Protein AF-A0A379FDQ6-F1 (afdb_monomer_lite)

Radius of gyration: 18.46 Å; chains: 1; bounding box: 35×58×44 Å

Organism: Proteus vulgaris (NCBI:txid585)

Sequence (95 aa):
MDIGSFEVHPDKTYIGRIQHGFDGLGVYFDRTGITGLSERAIKRHRERCLRLYEQACCDGLPEAEINERVQAYRARWKNMYGDCWILNNNVSVRS

Secondary structure (DSSP, 8-state):
---------TTT-----GGG-EEETTEEEETTEEEEE-HHHHHHHHHHHHHHHHHHHHTT--HHHHHHHHHHHHHHHHHHHHHHHHHHHHGGG--

Foldseek 3Di:
DPPDDDDDDPVVDDDDDQQVWDADPQFITHPVGTQAGDPVNVVVLVVVLVVLLVVCVVVVHDPVVSVVSSVVSVVVVCVVRPCRVVSVVPVVPDD

Structure (mmCIF, N/CA/C/O backbone):
data_AF-A0A379FDQ6-F1
#
_entry.id   AF-A0A379FDQ6-F1
#
loop_
_atom_site.group_PDB
_atom_site.id
_atom_site.type_symbol
_atom_site.label_atom_id
_atom_site.label_alt_id
_atom_site.label_comp_id
_atom_site.label_asym_id
_atom_site.label_entity_id
_atom_site.label_seq_id
_atom_site.pdbx_PDB_ins_code
_atom_site.Cartn_x
_atom_site.Cartn_y
_atom_site.Cartn_z
_atom_site.occupancy
_atom_site.B_iso_or_equiv
_atom_site.auth_seq_id
_atom_site.auth_comp_id
_atom_site.auth_asym_id
_atom_site.auth_atom_id
_atom_site.pdbx_PDB_model_num
ATOM 1 N N . MET A 1 1 ? 11.175 -39.070 -21.322 1.00 47.81 1 MET A N 1
ATOM 2 C CA . MET A 1 1 ? 11.137 -37.998 -20.309 1.00 47.81 1 MET A CA 1
ATOM 3 C C . MET A 1 1 ? 10.368 -36.853 -20.925 1.00 47.81 1 MET A C 1
ATOM 5 O O . MET A 1 1 ? 10.864 -36.266 -21.875 1.00 47.81 1 MET A O 1
ATOM 9 N N . ASP A 1 2 ? 9.138 -36.641 -20.468 1.00 62.62 2 ASP A N 1
ATOM 10 C CA . ASP A 1 2 ? 8.299 -35.516 -20.881 1.00 62.62 2 ASP A CA 1
ATOM 11 C C . ASP A 1 2 ? 8.733 -34.287 -20.071 1.00 62.62 2 ASP A C 1
ATOM 13 O O . ASP A 1 2 ? 8.591 -34.252 -18.846 1.00 62.62 2 ASP A O 1
ATOM 17 N N . ILE A 1 3 ? 9.400 -33.342 -20.732 1.00 64.44 3 ILE A N 1
ATOM 18 C CA . ILE A 1 3 ? 9.820 -32.071 -20.137 1.00 64.44 3 ILE A CA 1
ATOM 19 C C . ILE A 1 3 ? 8.582 -31.181 -20.192 1.00 64.44 3 ILE A C 1
ATOM 21 O O . ILE A 1 3 ? 8.295 -30.587 -21.223 1.00 64.44 3 ILE A O 1
ATOM 25 N N . GLY A 1 4 ? 7.836 -31.201 -19.086 1.00 58.88 4 GLY A N 1
ATOM 26 C CA . GLY A 1 4 ? 6.511 -30.620 -18.876 1.00 58.88 4 GLY A CA 1
ATOM 27 C C . GLY A 1 4 ? 6.087 -29.481 -19.806 1.00 58.88 4 GLY A C 1
ATOM 28 O O . GLY A 1 4 ? 6.789 -28.484 -19.975 1.00 58.88 4 GLY A O 1
ATOM 29 N N . SER A 1 5 ? 4.869 -29.627 -20.326 1.00 66.94 5 SER A N 1
ATOM 30 C CA . SER A 1 5 ? 4.110 -28.681 -21.144 1.00 66.94 5 SER A CA 1
ATOM 31 C C . SER A 1 5 ? 3.808 -27.361 -20.413 1.00 66.94 5 SER A C 1
ATOM 33 O O . SER A 1 5 ? 2.669 -27.078 -20.036 1.00 66.94 5 SER A O 1
ATOM 35 N N . PHE A 1 6 ? 4.831 -26.546 -20.172 1.00 76.75 6 PHE A N 1
ATOM 36 C CA . PHE A 1 6 ? 4.662 -25.161 -19.751 1.00 76.75 6 PHE A CA 1
ATOM 37 C C . PHE A 1 6 ? 4.522 -24.293 -20.995 1.00 76.75 6 PHE A C 1
ATOM 39 O O . PHE A 1 6 ? 5.499 -24.006 -21.685 1.00 76.75 6 PHE A O 1
ATOM 46 N N . GLU A 1 7 ? 3.295 -23.871 -21.279 1.00 74.06 7 GLU A N 1
ATOM 47 C CA . GLU A 1 7 ? 3.023 -22.921 -22.350 1.00 74.06 7 GLU A CA 1
ATOM 48 C C . GLU A 1 7 ? 3.065 -21.484 -21.830 1.00 74.06 7 GLU A C 1
ATOM 50 O O . GLU A 1 7 ? 2.573 -21.146 -20.749 1.00 74.06 7 GLU A O 1
ATOM 55 N N . VAL A 1 8 ? 3.680 -20.621 -22.630 1.00 78.25 8 VAL A N 1
ATOM 56 C CA . VAL A 1 8 ? 3.751 -19.188 -22.377 1.00 78.25 8 VAL A CA 1
ATOM 57 C C . VAL A 1 8 ? 2.363 -18.590 -22.596 1.00 78.25 8 VAL A C 1
ATOM 59 O O . VAL A 1 8 ? 1.838 -18.629 -23.705 1.00 78.25 8 VAL A O 1
ATOM 62 N N . HIS A 1 9 ? 1.767 -18.007 -21.554 1.00 75.75 9 HIS A N 1
ATOM 63 C CA . HIS A 1 9 ? 0.468 -17.350 -21.687 1.00 75.75 9 HIS A CA 1
ATOM 64 C C . HIS A 1 9 ? 0.627 -16.039 -22.482 1.00 75.75 9 HIS A C 1
ATOM 66 O O . HIS A 1 9 ? 1.258 -15.109 -21.966 1.00 75.75 9 HIS A O 1
ATOM 72 N N . PRO A 1 10 ? 0.026 -15.910 -23.680 1.00 75.12 10 PRO A N 1
ATOM 73 C CA . PRO A 1 10 ? 0.298 -14.801 -24.600 1.00 75.12 10 PRO A CA 1
ATOM 74 C C . PRO A 1 10 ? -0.006 -13.428 -23.983 1.00 75.12 10 PRO A C 1
ATOM 76 O O . PRO A 1 10 ? 0.770 -12.496 -24.155 1.00 75.12 10 PRO A O 1
ATOM 79 N N . ASP A 1 11 ? -1.049 -13.322 -23.156 1.00 74.19 11 ASP A N 1
ATOM 80 C CA . ASP A 1 11 ? -1.408 -12.040 -22.522 1.00 74.19 11 ASP A CA 1
ATOM 81 C C . ASP A 1 11 ? -0.511 -11.639 -21.338 1.00 74.19 11 ASP A C 1
ATOM 83 O O . ASP A 1 11 ? -0.551 -10.498 -20.878 1.00 74.19 11 ASP A O 1
ATOM 87 N N . LYS A 1 12 ? 0.266 -12.578 -20.781 1.00 69.19 12 LYS A N 1
ATOM 88 C CA . LYS A 1 12 ? 1.135 -12.328 -19.614 1.00 69.19 12 LYS A CA 1
ATOM 89 C C . LYS A 1 12 ? 2.591 -12.147 -20.009 1.00 69.19 12 LYS A C 1
ATOM 91 O O . LYS A 1 12 ? 3.379 -11.663 -19.195 1.00 69.19 12 LYS A O 1
ATOM 96 N N . THR A 1 13 ? 2.941 -12.534 -21.230 1.00 73.12 13 THR A N 1
ATOM 97 C CA . THR A 1 13 ? 4.315 -12.528 -21.705 1.00 73.12 13 THR A CA 1
ATOM 98 C C . THR A 1 13 ? 4.476 -11.497 -22.798 1.00 73.12 13 THR A C 1
ATOM 100 O O . THR A 1 13 ? 4.131 -11.706 -23.954 1.00 73.12 13 THR A O 1
ATOM 103 N N . TYR A 1 14 ? 5.056 -10.372 -22.406 1.00 73.25 14 TYR A N 1
ATOM 104 C CA . TYR A 1 14 ? 5.508 -9.353 -23.331 1.00 73.25 14 TYR A CA 1
ATOM 105 C C . TYR A 1 14 ? 7.012 -9.512 -23.566 1.00 73.25 14 TYR A C 1
ATOM 107 O O . TYR A 1 14 ? 7.799 -9.495 -22.620 1.00 73.25 14 TYR A O 1
ATOM 115 N N . ILE A 1 15 ? 7.408 -9.652 -24.832 1.00 75.38 15 ILE A N 1
ATOM 116 C CA . ILE A 1 15 ? 8.808 -9.630 -25.266 1.00 75.38 15 ILE A CA 1
ATOM 117 C C . ILE A 1 15 ? 8.990 -8.365 -26.103 1.00 75.38 15 ILE A C 1
ATOM 119 O O . ILE A 1 15 ? 8.555 -8.297 -27.250 1.00 75.38 15 ILE A O 1
ATOM 123 N N . GLY A 1 16 ? 9.616 -7.343 -25.524 1.00 78.00 16 GLY A N 1
ATOM 124 C CA . GLY A 1 16 ? 9.817 -6.063 -26.193 1.00 78.00 16 GLY A CA 1
ATOM 125 C C . GLY A 1 16 ? 10.932 -5.234 -25.569 1.00 78.00 16 GLY A C 1
ATOM 126 O O . GLY A 1 16 ? 11.589 -5.642 -24.613 1.00 78.00 16 GLY A O 1
ATOM 127 N N . ARG A 1 17 ? 11.192 -4.057 -26.145 1.00 78.38 17 ARG A N 1
ATOM 128 C CA . ARG A 1 17 ? 12.298 -3.195 -25.698 1.00 78.38 17 ARG A CA 1
ATOM 129 C C . ARG A 1 17 ? 11.956 -2.504 -24.377 1.00 78.38 17 ARG A C 1
ATOM 131 O O . ARG A 1 17 ? 10.923 -1.843 -24.303 1.00 78.38 17 ARG A O 1
ATOM 138 N N . ILE A 1 18 ? 12.896 -2.532 -23.427 1.00 76.12 18 ILE A N 1
ATOM 139 C CA . ILE A 1 18 ? 12.825 -1.862 -22.108 1.00 76.12 18 ILE A CA 1
ATOM 140 C C . ILE A 1 18 ? 12.498 -0.361 -22.225 1.00 76.12 18 ILE A C 1
ATOM 142 O O . ILE A 1 18 ? 11.879 0.210 -21.337 1.00 76.12 18 ILE A O 1
ATOM 146 N N . GLN A 1 19 ? 12.841 0.278 -23.349 1.00 71.94 19 GLN A N 1
ATOM 147 C CA . GLN A 1 19 ? 12.513 1.683 -23.624 1.00 71.94 19 GLN A CA 1
ATOM 148 C C . GLN A 1 19 ? 11.005 2.006 -23.592 1.00 71.94 19 GLN A C 1
ATOM 150 O O . GLN A 1 19 ? 10.657 3.160 -23.384 1.00 71.94 19 GLN A O 1
ATOM 155 N N . HIS A 1 20 ? 10.126 1.023 -23.822 1.00 78.38 20 HIS A N 1
ATOM 156 C CA . HIS A 1 20 ? 8.668 1.211 -23.741 1.00 78.38 20 HIS A CA 1
ATOM 157 C C . HIS A 1 20 ? 8.139 1.096 -22.308 1.00 78.38 20 HIS A C 1
ATOM 159 O O . HIS A 1 20 ? 6.960 1.324 -22.069 1.00 78.38 20 HIS A O 1
ATOM 165 N N . GLY A 1 21 ? 9.028 0.743 -21.381 1.00 82.12 21 GLY A N 1
ATOM 166 C CA . GLY A 1 21 ? 8.756 0.471 -19.989 1.00 82.12 21 GLY A CA 1
ATOM 167 C C . GLY A 1 21 ? 7.924 -0.782 -19.739 1.00 82.12 21 GLY A C 1
ATOM 168 O O . GLY A 1 21 ? 7.257 -1.309 -20.630 1.00 82.12 21 GLY A O 1
ATOM 169 N N . PHE A 1 22 ? 8.028 -1.317 -18.525 1.00 83.50 22 PHE A N 1
ATOM 170 C CA . PHE A 1 22 ? 7.197 -2.436 -18.086 1.00 83.50 22 PHE A CA 1
ATOM 171 C C . PHE A 1 22 ? 7.111 -2.534 -16.560 1.00 83.50 22 PHE A C 1
ATOM 173 O O . PHE A 1 22 ? 8.005 -2.102 -15.830 1.00 83.50 22 PHE A O 1
ATOM 180 N N . ASP A 1 23 ? 6.042 -3.180 -16.092 1.00 83.62 23 ASP A N 1
ATOM 181 C CA . ASP A 1 23 ? 5.814 -3.480 -14.681 1.00 83.62 23 ASP A 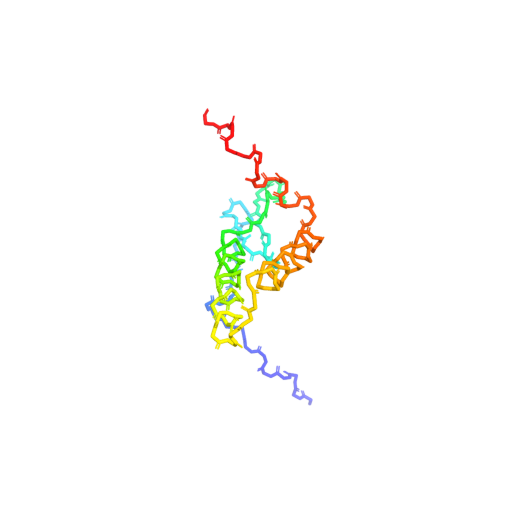CA 1
ATOM 182 C C . ASP A 1 23 ? 6.419 -4.836 -14.295 1.00 83.62 23 ASP A C 1
ATOM 184 O O . ASP A 1 23 ? 5.941 -5.886 -14.734 1.00 83.62 23 ASP A O 1
ATOM 188 N N . GLY A 1 24 ? 7.387 -4.843 -13.380 1.00 81.00 24 GLY A N 1
ATOM 189 C CA . GLY A 1 24 ? 7.947 -6.062 -12.791 1.00 81.00 24 GLY A CA 1
ATOM 190 C C . GLY A 1 24 ? 7.857 -6.026 -11.269 1.00 81.00 24 GLY A C 1
ATOM 191 O O . GLY A 1 24 ? 8.320 -5.079 -10.651 1.00 81.00 24 GLY A O 1
ATOM 192 N N . LEU A 1 25 ? 7.240 -7.034 -10.639 1.00 83.06 25 LEU A N 1
ATOM 193 C CA . LEU A 1 25 ? 7.182 -7.186 -9.166 1.00 83.06 25 LEU A CA 1
ATOM 194 C C . LEU A 1 25 ? 6.657 -5.959 -8.379 1.00 83.06 25 LEU A C 1
ATOM 196 O O . LEU A 1 25 ? 6.863 -5.828 -7.175 1.00 83.06 25 LEU A O 1
ATOM 200 N N . GLY A 1 26 ? 5.914 -5.075 -9.047 1.00 82.69 26 GLY A N 1
ATOM 201 C CA . GLY A 1 26 ? 5.342 -3.867 -8.456 1.00 82.69 26 GLY A CA 1
ATOM 202 C C . GLY A 1 26 ? 6.176 -2.598 -8.645 1.00 82.69 26 GLY A C 1
ATOM 203 O O . GLY A 1 26 ? 5.698 -1.529 -8.270 1.00 82.69 26 GLY A O 1
ATOM 204 N N . VAL A 1 27 ? 7.340 -2.685 -9.290 1.00 85.25 27 VAL A N 1
ATOM 205 C CA . VAL A 1 27 ? 8.139 -1.540 -9.747 1.00 85.25 27 VAL A CA 1
ATOM 206 C C . VAL A 1 27 ? 8.031 -1.353 -11.263 1.00 85.25 27 VAL A C 1
ATOM 208 O O . VAL A 1 27 ? 7.756 -2.306 -11.996 1.00 85.25 27 VAL A O 1
ATOM 211 N N . TYR A 1 28 ? 8.203 -0.114 -11.710 1.00 85.88 28 TYR A N 1
ATOM 212 C CA . TYR A 1 28 ? 8.239 0.275 -13.112 1.00 85.88 28 TYR A CA 1
ATOM 213 C C . TYR A 1 28 ? 9.688 0.409 -13.569 1.00 85.88 28 TYR A C 1
ATOM 215 O O . TYR A 1 28 ? 10.516 1.032 -12.895 1.00 85.88 28 TYR A O 1
ATOM 223 N N . PHE A 1 29 ? 9.972 -0.180 -14.723 1.00 85.12 29 PHE A N 1
ATOM 224 C CA . PHE A 1 29 ? 11.263 -0.099 -15.387 1.00 85.12 29 PHE A CA 1
ATOM 225 C C . PHE A 1 29 ? 11.137 0.727 -16.654 1.00 85.12 29 PHE A C 1
ATOM 227 O O . PHE A 1 29 ? 10.165 0.564 -17.383 1.00 85.12 29 PHE A O 1
ATOM 234 N N . ASP A 1 30 ? 12.144 1.538 -16.956 1.00 83.50 30 ASP A N 1
ATOM 235 C CA . ASP A 1 30 ? 12.329 2.154 -18.267 1.00 83.50 30 ASP A CA 1
ATOM 236 C C . ASP A 1 30 ? 13.805 2.109 -18.699 1.00 83.50 30 ASP A C 1
ATOM 238 O O . ASP A 1 30 ? 14.625 1.382 -18.131 1.00 83.50 30 ASP A O 1
ATOM 242 N N . ARG A 1 31 ? 14.170 2.881 -19.731 1.00 84.94 31 ARG A N 1
ATOM 243 C CA . ARG A 1 31 ? 15.548 2.927 -20.247 1.00 84.94 31 ARG A CA 1
ATOM 244 C C . ARG A 1 31 ? 16.583 3.385 -19.204 1.00 84.94 31 ARG A C 1
ATOM 246 O O . ARG A 1 31 ? 17.764 3.096 -19.378 1.00 84.94 31 ARG A O 1
ATOM 253 N N . THR A 1 32 ? 16.165 4.094 -18.161 1.00 83.12 32 THR A N 1
ATOM 254 C CA . THR A 1 32 ? 17.012 4.597 -17.070 1.00 83.12 32 THR A CA 1
ATOM 255 C C . 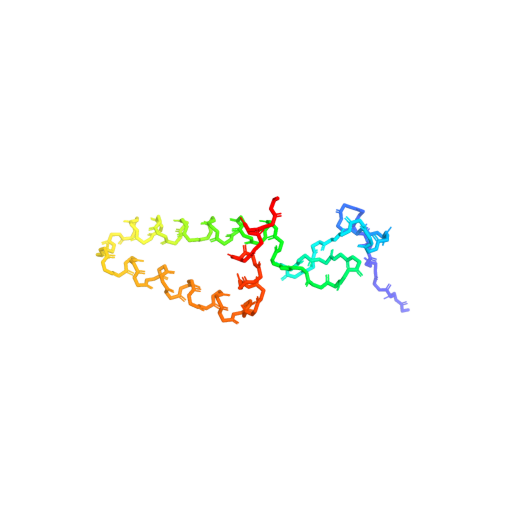THR A 1 32 ? 17.123 3.626 -15.892 1.00 83.12 32 THR A C 1
ATOM 257 O O . THR A 1 32 ? 17.950 3.837 -15.007 1.00 83.12 32 THR A O 1
ATOM 260 N N . GLY A 1 33 ? 16.354 2.532 -15.900 1.00 82.19 33 GLY A N 1
ATOM 261 C CA . GLY A 1 33 ? 16.319 1.537 -14.830 1.00 82.19 33 GLY A CA 1
ATOM 262 C C . GLY A 1 33 ? 15.003 1.584 -14.058 1.00 82.19 33 GLY A C 1
ATOM 263 O O . GLY A 1 33 ? 13.939 1.714 -14.658 1.00 82.19 33 GLY A O 1
ATOM 264 N N . ILE A 1 34 ? 15.061 1.424 -12.733 1.00 82.56 34 ILE A N 1
ATOM 265 C CA . ILE A 1 34 ? 13.879 1.507 -11.862 1.00 82.56 34 ILE A CA 1
ATOM 266 C C . ILE A 1 34 ? 13.523 2.978 -11.662 1.00 82.56 34 ILE A C 1
ATOM 268 O O . ILE A 1 34 ? 14.299 3.722 -11.065 1.00 82.56 34 ILE A O 1
ATOM 272 N N . THR A 1 35 ? 12.338 3.387 -12.105 1.00 82.44 35 THR A N 1
ATOM 273 C CA . THR A 1 35 ? 11.874 4.776 -11.942 1.00 82.44 35 THR A CA 1
ATOM 274 C C . THR A 1 35 ? 10.948 4.959 -10.745 1.00 82.44 35 THR A C 1
ATOM 276 O O . THR A 1 35 ? 10.768 6.074 -10.258 1.00 82.44 35 THR A O 1
ATOM 279 N N . GLY A 1 36 ? 10.383 3.867 -10.228 1.00 85.44 36 GLY A N 1
ATOM 280 C CA . GLY A 1 36 ? 9.517 3.880 -9.058 1.00 85.44 36 GLY A CA 1
ATOM 281 C C . GLY A 1 36 ? 8.593 2.670 -9.009 1.00 85.44 36 GLY A C 1
ATOM 282 O O . GLY A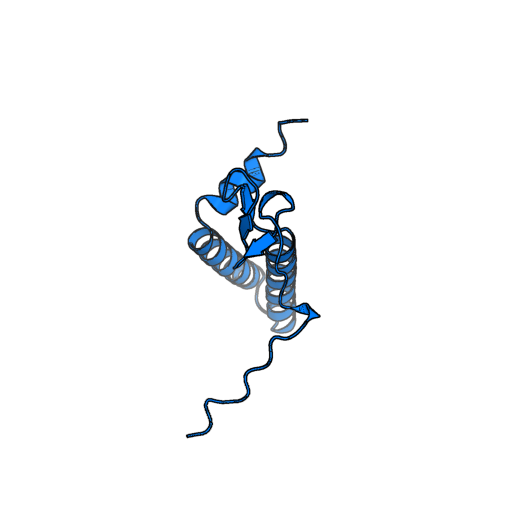 1 36 ? 8.810 1.657 -9.663 1.00 85.44 36 GLY A O 1
ATOM 283 N N . LEU A 1 37 ? 7.544 2.765 -8.201 1.00 88.00 37 LEU A N 1
ATOM 284 C CA . LEU A 1 37 ? 6.415 1.832 -8.200 1.00 88.00 37 LEU A CA 1
ATOM 285 C C . LEU A 1 37 ? 5.595 1.930 -9.483 1.00 88.00 37 LEU A C 1
ATOM 287 O O . LEU A 1 37 ? 5.291 3.022 -9.949 1.00 88.00 37 LEU A O 1
ATOM 291 N N . SER A 1 38 ? 5.147 0.774 -9.958 1.00 88.25 38 SER A N 1
ATOM 292 C CA . SER A 1 38 ? 4.114 0.685 -10.990 1.00 88.25 38 SER A CA 1
ATOM 293 C C . SER A 1 38 ? 2.796 1.304 -10.518 1.00 88.25 38 SER A C 1
ATOM 295 O O . SER A 1 38 ? 2.384 1.119 -9.364 1.00 88.25 38 SER A O 1
ATOM 297 N N . GLU A 1 39 ? 2.065 1.939 -11.434 1.00 86.44 39 GLU A N 1
ATOM 298 C CA . GLU A 1 39 ? 0.701 2.421 -11.177 1.00 86.44 39 GLU A CA 1
ATOM 299 C C . GLU A 1 39 ? -0.200 1.296 -10.658 1.00 86.44 39 GLU A C 1
ATOM 301 O O . GLU A 1 39 ? -0.994 1.475 -9.729 1.00 86.44 39 GLU A O 1
ATOM 306 N N . ARG A 1 40 ? -0.019 0.089 -11.206 1.00 87.12 40 ARG A N 1
ATOM 307 C CA . ARG A 1 40 ? -0.736 -1.112 -10.782 1.00 87.12 40 ARG A CA 1
ATOM 308 C C . ARG A 1 40 ? -0.475 -1.458 -9.315 1.00 87.12 40 ARG A C 1
ATOM 310 O O . ARG A 1 40 ? -1.416 -1.828 -8.611 1.00 87.12 40 ARG A O 1
ATOM 317 N N . ALA A 1 41 ? 0.764 -1.350 -8.834 1.00 89.56 41 ALA A N 1
ATOM 318 C CA . ALA A 1 41 ? 1.081 -1.580 -7.424 1.00 89.56 41 ALA A CA 1
ATOM 319 C C . ALA A 1 41 ? 0.462 -0.509 -6.519 1.00 89.56 41 ALA A C 1
ATOM 321 O O . ALA A 1 41 ? -0.103 -0.851 -5.480 1.00 89.56 41 ALA A O 1
ATOM 322 N N . ILE A 1 42 ? 0.493 0.762 -6.934 1.00 90.12 42 ILE A N 1
ATOM 323 C CA . ILE A 1 42 ? -0.131 1.868 -6.191 1.00 90.12 42 ILE A CA 1
ATOM 324 C C . ILE A 1 42 ? -1.649 1.662 -6.093 1.00 90.12 42 ILE A C 1
ATOM 326 O O . ILE A 1 42 ? -2.221 1.773 -5.006 1.00 90.12 42 ILE A O 1
ATOM 330 N N . LYS A 1 43 ? -2.309 1.307 -7.201 1.00 91.69 43 LYS A N 1
ATOM 331 C CA . LYS A 1 43 ? -3.749 1.023 -7.225 1.00 91.69 43 LYS A CA 1
ATOM 332 C C . LYS A 1 43 ? -4.104 -0.126 -6.278 1.00 91.69 43 LYS A C 1
ATOM 334 O O . LYS A 1 43 ? -4.957 0.041 -5.408 1.00 91.69 43 LYS A O 1
ATOM 339 N N . ARG A 1 44 ? -3.383 -1.250 -6.366 1.00 91.88 44 ARG A N 1
ATOM 340 C CA . ARG A 1 44 ? -3.577 -2.408 -5.474 1.00 91.88 44 ARG A CA 1
ATOM 341 C C . ARG A 1 44 ? -3.351 -2.060 -4.003 1.00 91.88 44 ARG A C 1
ATOM 343 O O . ARG A 1 44 ? -4.087 -2.546 -3.148 1.00 91.88 44 ARG A O 1
ATOM 350 N N . HIS A 1 45 ? -2.364 -1.217 -3.701 1.00 91.94 45 HIS A N 1
ATOM 351 C CA . HIS A 1 45 ? -2.112 -0.740 -2.343 1.00 91.94 45 HIS A CA 1
ATOM 352 C C . HIS A 1 45 ? -3.305 0.045 -1.780 1.00 91.94 45 HIS A C 1
ATOM 354 O O . HIS A 1 45 ? -3.744 -0.221 -0.658 1.00 91.94 45 HIS A O 1
ATOM 360 N N . ARG A 1 46 ? -3.866 0.974 -2.569 1.00 92.75 46 ARG A N 1
ATOM 361 C CA . ARG A 1 46 ? -5.053 1.758 -2.186 1.00 92.75 46 ARG A CA 1
ATOM 362 C C . ARG A 1 46 ? -6.266 0.858 -1.956 1.00 92.75 46 ARG A C 1
ATOM 364 O O . ARG A 1 46 ? -6.879 0.928 -0.895 1.00 92.75 46 ARG A O 1
ATOM 371 N N . GLU A 1 47 ? -6.545 -0.043 -2.896 1.00 96.56 47 GLU A N 1
ATOM 372 C CA . GLU A 1 47 ? -7.632 -1.028 -2.788 1.00 96.56 47 GLU A CA 1
ATOM 373 C C . GLU A 1 47 ? -7.467 -1.950 -1.573 1.00 96.56 47 GLU A C 1
ATOM 375 O O . GLU A 1 47 ? -8.446 -2.374 -0.960 1.00 96.56 47 GLU A O 1
ATOM 380 N N . ARG A 1 48 ? -6.229 -2.307 -1.212 1.00 96.12 48 AR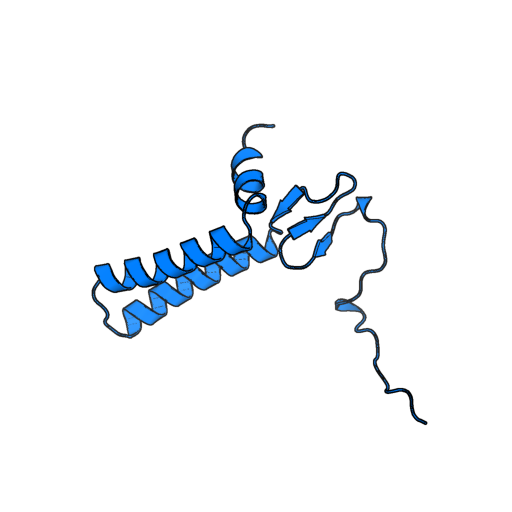G A N 1
ATOM 381 C CA . ARG A 1 48 ? -5.969 -3.129 -0.028 1.00 96.12 48 ARG A CA 1
ATOM 382 C C . ARG A 1 48 ? -6.171 -2.347 1.266 1.00 96.12 48 ARG A C 1
ATOM 384 O O . ARG A 1 48 ? -6.748 -2.911 2.188 1.00 96.12 48 ARG A O 1
ATOM 391 N N . CYS A 1 49 ? -5.744 -1.084 1.333 1.00 96.19 49 CYS A N 1
ATOM 392 C CA . CYS A 1 49 ? -6.023 -0.223 2.487 1.00 96.19 49 CYS A CA 1
ATOM 393 C C . CYS A 1 49 ? -7.531 -0.060 2.702 1.00 96.19 49 CYS A C 1
ATOM 395 O O . CYS A 1 49 ? -7.992 -0.229 3.826 1.00 96.19 49 CYS A O 1
ATOM 397 N N . LEU A 1 50 ? -8.278 0.218 1.628 1.00 97.12 50 LEU A N 1
ATOM 398 C CA . LEU A 1 50 ? -9.729 0.383 1.686 1.00 97.12 50 LEU A CA 1
ATOM 399 C C . LEU A 1 50 ? -10.409 -0.890 2.199 1.00 97.12 50 LEU A C 1
ATOM 401 O O . LEU A 1 50 ? -11.137 -0.836 3.180 1.00 97.12 50 LEU A O 1
ATOM 405 N N . ARG A 1 51 ? -10.076 -2.054 1.629 1.00 97.62 51 ARG A N 1
ATOM 406 C CA . ARG A 1 51 ? -10.653 -3.327 2.084 1.00 97.62 51 ARG A CA 1
ATOM 407 C C . ARG A 1 51 ? -10.323 -3.657 3.535 1.00 97.62 51 ARG A C 1
ATOM 409 O O . ARG A 1 51 ? -11.167 -4.210 4.222 1.00 97.62 51 ARG A O 1
ATOM 416 N N . LEU A 1 52 ? -9.111 -3.357 4.007 1.00 97.38 52 LEU A N 1
ATOM 417 C CA . LEU A 1 52 ? -8.750 -3.587 5.412 1.00 97.38 52 LEU A CA 1
ATOM 418 C C . LEU A 1 52 ? -9.566 -2.704 6.358 1.00 97.38 52 LEU A C 1
ATOM 420 O O . LEU A 1 52 ? -9.964 -3.176 7.419 1.00 97.38 52 LEU A O 1
ATOM 424 N N . TYR A 1 53 ? -9.803 -1.452 5.965 1.00 97.50 53 TYR A N 1
ATOM 425 C CA . TYR A 1 53 ? -10.676 -0.540 6.692 1.00 97.50 53 TYR A CA 1
ATOM 426 C C . TYR A 1 53 ? -12.114 -1.070 6.715 1.00 97.50 53 TYR A C 1
ATOM 428 O O . TYR A 1 53 ? -12.652 -1.303 7.789 1.00 97.50 53 TYR A O 1
ATOM 436 N N . GLU A 1 54 ? -12.692 -1.356 5.544 1.00 97.69 54 GLU A N 1
ATOM 437 C CA . GLU A 1 54 ? -14.065 -1.859 5.407 1.00 97.69 54 GLU A CA 1
ATOM 438 C C . GLU A 1 54 ? -14.282 -3.155 6.193 1.00 97.69 54 GLU A C 1
ATOM 440 O O . GLU A 1 54 ? -15.252 -3.264 6.933 1.00 97.69 54 GLU A O 1
ATOM 445 N N . GLN A 1 55 ? -13.353 -4.112 6.096 1.00 98.00 55 GLN A N 1
ATOM 446 C CA . GLN A 1 55 ? -13.411 -5.362 6.857 1.00 98.00 55 GLN A CA 1
ATOM 447 C C . GLN A 1 55 ? -13.408 -5.105 8.364 1.00 98.00 55 GLN A C 1
ATOM 449 O O . GLN A 1 55 ? -14.249 -5.638 9.072 1.00 98.00 55 GLN A O 1
ATOM 454 N N . ALA A 1 56 ? -12.507 -4.251 8.852 1.00 96.00 56 ALA A N 1
ATOM 455 C CA . ALA A 1 56 ? -12.418 -3.933 10.272 1.00 96.00 56 ALA A CA 1
ATOM 456 C C . ALA A 1 56 ? -13.655 -3.163 10.785 1.00 96.00 56 ALA A C 1
ATOM 458 O O . ALA A 1 56 ? -14.083 -3.381 11.917 1.00 96.00 56 ALA A O 1
ATOM 459 N N . CYS A 1 57 ? -14.268 -2.318 9.947 1.00 96.25 57 CYS A N 1
ATOM 460 C CA . CYS A 1 57 ? -15.562 -1.699 10.237 1.00 96.25 57 CYS A CA 1
ATOM 461 C C . CYS A 1 57 ? -16.688 -2.738 10.309 1.00 96.25 57 CYS A C 1
ATOM 463 O O . CYS A 1 57 ? -17.496 -2.694 11.233 1.00 96.25 57 CYS A O 1
ATOM 465 N N . CYS A 1 58 ? -16.747 -3.674 9.356 1.00 96.88 58 CYS A N 1
ATOM 466 C CA . CYS A 1 58 ? -17.731 -4.759 9.358 1.00 96.88 58 CYS A CA 1
ATOM 467 C C . CYS A 1 58 ? -17.575 -5.681 10.575 1.00 96.88 58 CYS A C 1
ATOM 469 O O . CYS A 1 58 ? -18.577 -6.149 11.108 1.00 96.88 58 CYS A O 1
ATOM 471 N N . ASP A 1 59 ? -16.342 -5.888 11.038 1.00 96.75 59 ASP A N 1
ATOM 472 C CA . ASP A 1 59 ? -16.023 -6.646 12.252 1.00 96.75 59 ASP A CA 1
ATOM 473 C C . ASP A 1 59 ? -16.408 -5.886 13.544 1.00 96.75 59 ASP A C 1
ATOM 475 O O . ASP A 1 59 ? -16.301 -6.435 14.639 1.00 96.75 59 ASP A O 1
ATOM 479 N N . GLY A 1 60 ? -16.861 -4.628 13.440 1.00 96.75 60 GLY A N 1
ATOM 480 C CA . GLY A 1 60 ? -17.288 -3.805 14.574 1.00 96.75 60 GLY A CA 1
ATOM 481 C C . GLY A 1 60 ? -16.138 -3.307 15.451 1.00 96.75 60 GLY A C 1
ATOM 482 O O . GLY A 1 60 ? -16.360 -2.984 16.619 1.00 96.75 60 GLY A O 1
ATOM 483 N N . LEU A 1 61 ? -14.913 -3.262 14.917 1.00 96.56 61 LEU A N 1
ATOM 484 C CA . LEU A 1 61 ? -13.746 -2.852 15.692 1.00 96.56 61 LEU A CA 1
ATOM 485 C C . LEU A 1 61 ? -13.804 -1.357 16.052 1.00 96.56 61 LEU A C 1
ATOM 487 O O . LEU A 1 61 ? -14.312 -0.544 15.272 1.00 96.56 61 LEU A O 1
ATOM 491 N N . PRO A 1 62 ? -13.240 -0.956 17.205 1.00 97.00 62 PRO A N 1
ATOM 492 C CA . PRO A 1 62 ? -13.067 0.450 17.539 1.00 97.00 62 PRO A CA 1
ATOM 493 C C . PRO A 1 62 ? -12.202 1.171 16.501 1.00 97.00 62 PRO A C 1
ATOM 495 O O . PRO A 1 62 ? -11.243 0.612 15.968 1.00 97.00 62 PRO A O 1
ATOM 498 N N . GLU A 1 63 ? -12.475 2.456 16.275 1.00 95.88 63 GLU A N 1
ATOM 499 C CA . GLU A 1 63 ? -11.754 3.275 15.290 1.00 95.88 63 GLU A CA 1
ATOM 500 C C . GLU A 1 63 ? -10.226 3.248 15.480 1.00 95.88 63 GLU A C 1
ATOM 502 O O . GLU A 1 63 ? -9.475 3.182 14.506 1.00 95.88 63 GLU A O 1
ATOM 507 N N . ALA A 1 64 ? -9.755 3.243 16.731 1.00 97.00 64 ALA A N 1
ATOM 508 C CA . ALA A 1 64 ? -8.331 3.151 17.045 1.00 97.00 64 ALA A CA 1
ATOM 509 C C . ALA A 1 64 ? -7.691 1.865 16.491 1.00 97.00 64 ALA A C 1
ATOM 511 O O . ALA A 1 64 ? -6.616 1.922 15.894 1.00 97.00 64 ALA A O 1
ATOM 512 N N . GLU A 1 65 ? -8.376 0.729 16.618 1.00 96.69 65 GLU A N 1
ATOM 513 C CA . GLU A 1 65 ? -7.894 -0.575 16.157 1.00 96.69 65 GLU A CA 1
ATOM 514 C C . GLU A 1 65 ? -7.977 -0.697 14.627 1.00 96.69 65 GLU A C 1
ATOM 516 O O . GLU A 1 65 ? -7.053 -1.204 13.984 1.00 96.69 65 GLU A O 1
ATOM 521 N N . ILE A 1 66 ? -9.034 -0.148 14.014 1.00 96.94 66 ILE A N 1
ATOM 522 C CA . ILE A 1 66 ? -9.146 -0.031 12.551 1.00 96.94 66 ILE A CA 1
ATOM 523 C C . ILE A 1 66 ? -7.945 0.751 11.997 1.00 96.94 66 ILE A C 1
ATOM 525 O O . ILE A 1 66 ? -7.268 0.306 11.061 1.00 96.94 66 ILE A O 1
ATOM 529 N N . ASN A 1 67 ? -7.658 1.908 12.599 1.00 96.12 67 ASN A N 1
ATOM 530 C CA . ASN A 1 67 ? -6.547 2.765 12.205 1.00 96.12 67 ASN A CA 1
ATOM 531 C C . ASN A 1 67 ? -5.202 2.060 12.387 1.00 96.12 67 ASN A C 1
ATOM 533 O O . ASN A 1 67 ? -4.386 2.064 11.463 1.00 96.12 67 ASN A O 1
ATOM 537 N N . GLU A 1 68 ? -4.980 1.406 13.526 1.00 97.31 68 GLU A N 1
ATOM 538 C CA . GLU A 1 68 ? -3.763 0.636 13.778 1.00 97.31 68 GLU A CA 1
ATOM 539 C C . GLU A 1 68 ? -3.561 -0.459 12.723 1.00 97.31 68 GLU A C 1
ATOM 541 O O . GLU A 1 68 ? -2.477 -0.581 12.144 1.00 97.31 68 GLU A O 1
ATOM 546 N N . ARG A 1 69 ? -4.619 -1.200 12.376 1.00 96.31 69 ARG A N 1
ATOM 547 C CA . ARG A 1 69 ? -4.572 -2.276 11.376 1.00 96.31 69 ARG A CA 1
ATOM 548 C C . ARG A 1 69 ? -4.152 -1.767 9.997 1.00 96.31 69 ARG A C 1
ATOM 550 O O . ARG A 1 69 ? -3.290 -2.370 9.342 1.00 96.31 69 ARG A O 1
ATOM 557 N N . VAL A 1 70 ? -4.729 -0.649 9.556 1.00 96.50 70 VAL A N 1
ATOM 558 C CA . VAL A 1 70 ? -4.385 -0.017 8.272 1.00 96.50 70 VAL A CA 1
ATOM 559 C C . VAL A 1 70 ? -2.960 0.546 8.307 1.00 96.50 70 VAL A C 1
ATOM 561 O O . VAL A 1 70 ? -2.204 0.351 7.350 1.00 96.50 70 VAL A O 1
ATOM 564 N N . GLN A 1 71 ? -2.550 1.192 9.403 1.00 95.31 71 GLN A N 1
ATOM 565 C CA . GLN A 1 71 ? -1.201 1.751 9.547 1.00 95.31 71 GLN A CA 1
ATOM 566 C C . GLN A 1 71 ? -0.123 0.666 9.593 1.00 95.31 71 GLN A C 1
ATOM 568 O O . GLN A 1 71 ? 0.902 0.792 8.923 1.00 95.31 71 GLN A O 1
ATOM 573 N N . ALA A 1 72 ? -0.375 -0.450 10.278 1.00 96.06 72 ALA A N 1
ATOM 574 C CA . ALA A 1 72 ? 0.531 -1.591 10.299 1.00 96.06 72 ALA A CA 1
ATOM 575 C C . ALA A 1 72 ? 0.745 -2.168 8.889 1.00 96.06 72 ALA A C 1
ATOM 577 O O . ALA A 1 72 ? 1.869 -2.509 8.511 1.00 96.06 72 ALA A O 1
ATOM 578 N N . TYR A 1 73 ? -0.311 -2.244 8.069 1.00 95.75 73 TYR A N 1
ATOM 579 C CA . TYR A 1 73 ? -0.174 -2.632 6.663 1.00 95.75 73 TYR A CA 1
ATOM 580 C C . TYR A 1 73 ? 0.648 -1.617 5.859 1.00 95.75 73 TYR A C 1
ATOM 582 O O . TYR A 1 73 ? 1.561 -2.019 5.135 1.00 95.75 73 TYR A O 1
ATOM 590 N N . ARG A 1 74 ? 0.377 -0.314 6.008 1.00 94.12 74 ARG A N 1
ATOM 591 C CA . ARG A 1 74 ? 1.141 0.750 5.336 1.00 94.12 74 ARG A CA 1
ATOM 592 C C . ARG A 1 74 ? 2.623 0.716 5.704 1.00 94.12 74 ARG A C 1
ATOM 594 O O . ARG A 1 74 ? 3.460 0.834 4.814 1.00 94.12 74 ARG A O 1
ATOM 601 N N . ALA A 1 75 ? 2.953 0.489 6.974 1.00 93.06 75 ALA A N 1
ATOM 602 C CA . ALA A 1 75 ? 4.331 0.375 7.442 1.00 93.06 75 ALA A CA 1
ATOM 603 C C . ALA A 1 75 ? 5.061 -0.816 6.798 1.00 93.06 75 ALA A C 1
ATOM 605 O O . ALA A 1 75 ? 6.160 -0.649 6.268 1.00 93.06 75 ALA A O 1
ATOM 606 N N . ARG A 1 76 ? 4.427 -2.000 6.758 1.00 93.50 76 ARG A N 1
ATOM 607 C CA . ARG A 1 76 ? 4.984 -3.180 6.068 1.00 93.50 76 ARG A CA 1
ATOM 608 C C . ARG A 1 76 ? 5.171 -2.936 4.572 1.00 93.50 76 ARG A C 1
ATOM 610 O O . ARG A 1 76 ? 6.212 -3.278 4.022 1.00 93.50 76 ARG A O 1
ATOM 617 N N . TRP A 1 77 ? 4.186 -2.317 3.923 1.00 90.88 77 TRP A N 1
ATOM 618 C CA . TRP A 1 77 ? 4.257 -1.979 2.502 1.00 90.88 77 TRP A CA 1
ATOM 619 C C . TRP A 1 77 ? 5.397 -0.999 2.205 1.00 90.88 77 TRP A C 1
ATOM 621 O O . TRP A 1 77 ? 6.156 -1.202 1.261 1.00 90.88 77 TRP A O 1
ATOM 631 N N . LYS A 1 78 ? 5.561 0.029 3.046 1.00 88.25 78 LYS A N 1
ATOM 632 C CA . LYS A 1 78 ? 6.659 0.996 2.939 1.00 88.25 78 LYS A CA 1
ATOM 633 C C . LYS A 1 78 ? 8.024 0.330 3.125 1.00 88.25 78 LYS A C 1
ATOM 635 O O . LYS A 1 78 ? 8.944 0.664 2.393 1.00 88.25 78 LYS A O 1
ATOM 640 N N . ASN A 1 79 ? 8.153 -0.617 4.056 1.00 88.06 79 ASN A N 1
ATOM 641 C CA . ASN A 1 79 ? 9.390 -1.382 4.242 1.00 88.06 79 ASN A CA 1
ATOM 642 C C . ASN A 1 79 ? 9.719 -2.227 2.996 1.00 88.06 79 ASN A C 1
ATOM 644 O O . ASN A 1 79 ? 10.829 -2.152 2.485 1.00 88.06 79 ASN A O 1
ATOM 648 N N . MET A 1 80 ? 8.725 -2.935 2.450 1.00 83.38 80 MET A N 1
ATOM 649 C CA . MET A 1 80 ? 8.898 -3.793 1.273 1.00 83.38 80 MET A CA 1
ATOM 650 C C . MET A 1 80 ? 9.350 -3.033 0.020 1.00 83.38 80 MET A C 1
ATOM 652 O O . MET A 1 80 ? 10.104 -3.575 -0.782 1.00 83.38 80 MET A O 1
ATOM 656 N N . TYR A 1 81 ? 8.889 -1.794 -0.161 1.00 81.38 81 TYR A N 1
ATOM 657 C CA . TYR A 1 81 ? 9.207 -0.997 -1.347 1.00 81.38 81 TYR A CA 1
ATOM 658 C C . TYR A 1 81 ? 10.256 0.097 -1.123 1.00 81.38 81 TYR A C 1
ATOM 660 O O . TYR A 1 81 ? 10.665 0.721 -2.101 1.00 81.38 81 TYR A O 1
ATOM 668 N N . GLY A 1 82 ? 10.700 0.314 0.119 1.00 76.62 82 GLY A N 1
ATOM 669 C CA . GLY A 1 82 ? 11.820 1.186 0.487 1.00 76.62 82 GLY A CA 1
ATOM 670 C C . GLY A 1 82 ? 11.904 2.478 -0.331 1.00 76.62 82 GLY A C 1
ATOM 671 O O . GLY A 1 82 ? 10.958 3.270 -0.381 1.00 76.62 82 GLY A O 1
ATOM 672 N N . ASP A 1 83 ? 13.029 2.655 -1.023 1.00 65.19 83 ASP A N 1
ATOM 673 C CA . ASP A 1 83 ? 13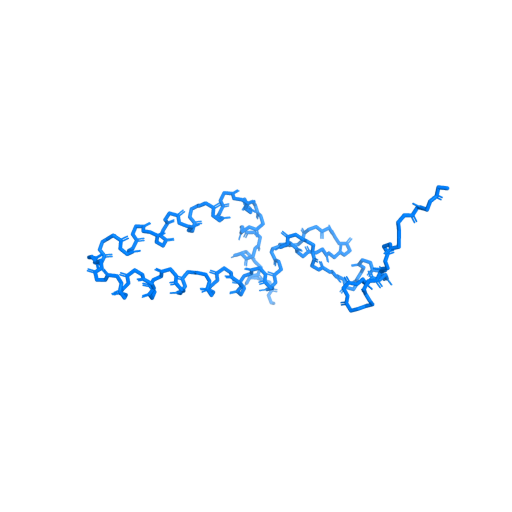.343 3.839 -1.831 1.00 65.19 83 ASP A CA 1
ATOM 674 C C . ASP A 1 83 ? 12.377 4.059 -3.010 1.00 65.19 83 ASP A C 1
ATOM 676 O O . ASP A 1 83 ? 12.121 5.200 -3.397 1.00 65.19 83 ASP A O 1
ATOM 680 N N . CYS A 1 84 ? 11.733 3.008 -3.533 1.00 67.50 84 CYS A N 1
ATOM 681 C CA . CYS A 1 84 ? 10.757 3.133 -4.627 1.00 67.50 84 CYS A CA 1
ATOM 682 C C . CYS A 1 84 ? 9.482 3.885 -4.204 1.00 67.50 84 CYS A C 1
ATOM 684 O O . CYS A 1 84 ? 8.797 4.476 -5.046 1.00 67.50 84 CYS A O 1
ATOM 686 N N . TRP A 1 85 ? 9.156 3.892 -2.905 1.00 67.38 85 TRP A N 1
ATOM 687 C CA . TRP A 1 85 ? 8.098 4.747 -2.359 1.00 67.38 85 TRP A CA 1
ATOM 688 C C . TRP A 1 85 ? 8.487 6.229 -2.424 1.00 67.38 85 TRP A C 1
ATOM 690 O O . TRP A 1 85 ? 7.655 7.076 -2.758 1.00 67.38 85 TRP A O 1
ATOM 700 N N . ILE A 1 86 ? 9.749 6.544 -2.121 1.00 62.25 86 ILE A N 1
ATOM 701 C CA . ILE A 1 86 ? 10.273 7.916 -2.091 1.00 62.25 86 ILE A CA 1
ATOM 702 C C . ILE A 1 86 ? 10.293 8.502 -3.506 1.00 62.25 86 ILE A C 1
ATOM 704 O O . ILE A 1 86 ? 9.860 9.638 -3.698 1.00 62.25 86 ILE A O 1
ATOM 708 N N . LEU A 1 87 ? 10.693 7.706 -4.502 1.00 58.22 87 LEU A N 1
ATOM 709 C CA . LEU A 1 87 ? 10.746 8.133 -5.904 1.00 58.22 87 LEU A CA 1
ATOM 710 C C . LEU A 1 87 ? 9.381 8.600 -6.436 1.00 58.22 87 LEU A C 1
ATOM 712 O O . LEU A 1 87 ? 9.303 9.652 -7.059 1.00 58.22 87 LEU A O 1
ATOM 716 N N . ASN A 1 88 ? 8.278 7.925 -6.098 1.00 60.47 88 ASN A N 1
ATOM 717 C CA . ASN A 1 88 ? 6.942 8.368 -6.529 1.00 60.47 88 ASN A CA 1
ATOM 718 C C . ASN A 1 88 ? 6.444 9.654 -5.863 1.00 60.47 88 ASN A C 1
ATOM 720 O O . ASN A 1 88 ? 5.596 10.342 -6.424 1.00 60.47 88 ASN A O 1
ATOM 724 N N . ASN A 1 89 ? 6.941 9.987 -4.671 1.00 53.59 89 ASN A N 1
ATOM 725 C CA . ASN A 1 89 ? 6.525 11.195 -3.955 1.00 53.59 89 ASN A CA 1
ATOM 726 C C . ASN A 1 89 ? 7.363 12.431 -4.338 1.00 53.59 89 ASN A C 1
ATOM 728 O O . ASN A 1 89 ? 7.014 13.536 -3.938 1.00 53.59 89 ASN A O 1
ATOM 732 N N . ASN A 1 90 ? 8.430 12.262 -5.132 1.00 47.28 90 ASN A N 1
ATOM 733 C CA . ASN A 1 90 ? 9.327 13.342 -5.566 1.00 47.28 90 ASN A CA 1
ATOM 734 C C . ASN A 1 90 ? 9.205 13.697 -7.062 1.00 47.28 90 ASN A C 1
ATOM 736 O O . ASN A 1 90 ? 9.809 14.665 -7.516 1.00 47.28 90 ASN A O 1
ATOM 740 N N . VAL A 1 91 ? 8.424 12.942 -7.844 1.00 46.88 91 VAL A N 1
ATOM 741 C CA . VAL A 1 91 ? 8.249 13.180 -9.294 1.00 46.88 91 VAL A CA 1
ATOM 742 C C . VAL A 1 91 ? 7.152 14.220 -9.595 1.00 46.88 91 VAL A C 1
ATOM 744 O O . VAL A 1 91 ? 7.081 14.735 -10.704 1.00 46.88 91 VAL A O 1
ATOM 747 N N . SER A 1 92 ? 6.372 14.659 -8.599 1.00 39.78 92 SER A N 1
ATOM 748 C CA . SER A 1 92 ? 5.345 15.704 -8.787 1.00 39.78 92 SER A CA 1
ATOM 749 C C . SER A 1 92 ? 5.888 17.144 -8.919 1.00 39.78 92 SER A C 1
ATOM 751 O O . SER A 1 92 ? 5.092 18.076 -8.974 1.00 39.78 92 SER A O 1
ATOM 753 N N . VAL A 1 93 ? 7.211 17.356 -8.966 1.00 35.91 93 VAL A N 1
ATOM 754 C CA . VAL A 1 93 ? 7.849 18.694 -9.053 1.00 35.91 93 VAL A CA 1
ATOM 755 C C . VAL A 1 93 ? 8.712 18.911 -10.303 1.00 35.91 93 VAL A C 1
ATOM 757 O O . VAL A 1 93 ? 9.498 19.852 -10.361 1.00 35.91 93 VAL A O 1
ATOM 760 N N . ARG A 1 94 ? 8.562 18.086 -11.343 1.00 34.62 94 ARG A N 1
ATOM 761 C CA . ARG A 1 94 ? 9.135 18.382 -12.667 1.00 34.62 94 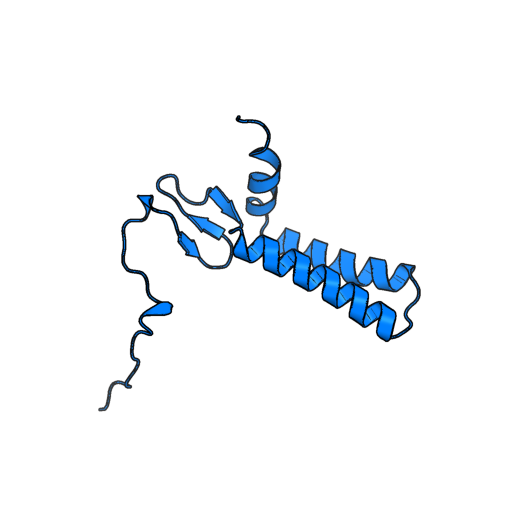ARG A CA 1
ATOM 762 C C . ARG A 1 94 ? 8.058 18.282 -13.742 1.00 34.62 94 ARG A C 1
ATOM 764 O O . ARG A 1 94 ? 7.974 17.287 -14.454 1.00 34.62 94 ARG A O 1
ATOM 771 N N . SER A 1 95 ? 7.211 19.308 -13.784 1.00 35.06 95 SER A N 1
ATOM 772 C CA . SER A 1 95 ? 6.445 19.724 -14.967 1.00 35.06 95 SER A CA 1
ATOM 773 C C . SER A 1 95 ? 7.145 20.922 -15.591 1.00 35.06 95 SER A C 1
ATOM 775 O O . SER A 1 95 ? 7.643 21.753 -14.797 1.00 35.06 95 SER A O 1
#

pLDDT: mean 81.44, std 15.97, range [34.62, 98.0]